Protein AF-A0A811MJD7-F1 (afdb_monomer_lite)

Secondary structure (DSSP, 8-state):
-----EE-SSSEEEEEE--SSGGGTTEEEEEEEETT-SS--EEEETTTTSPEES-GGGEEEEE-TTS-EEEEE------

Structure (mmCIF, N/CA/C/O backbone):
data_AF-A0A811MJD7-F1
#
_entry.id   AF-A0A811MJD7-F1
#
loop_
_atom_site.group_PDB
_atom_site.id
_atom_site.type_symbol
_atom_site.label_atom_id
_atom_site.label_alt_id
_atom_site.label_comp_id
_atom_site.label_asym_id
_atom_site.label_entity_id
_atom_site.label_seq_id
_atom_site.pdbx_PDB_ins_code
_atom_site.Cartn_x
_atom_site.Cartn_y
_atom_site.Cartn_z
_atom_site.occupancy
_atom_site.B_iso_or_equiv
_atom_site.auth_seq_id
_atom_site.auth_comp_id
_atom_site.auth_asym_id
_atom_site.auth_atom_id
_atom_site.pdbx_PDB_model_num
ATOM 1 N N . MET A 1 1 ? -8.543 2.055 -14.374 1.00 43.69 1 MET A N 1
ATOM 2 C CA . MET A 1 1 ? -9.552 1.245 -13.647 1.00 43.69 1 MET A CA 1
ATOM 3 C C . MET A 1 1 ? -9.288 1.428 -12.160 1.00 43.69 1 MET A C 1
ATOM 5 O O . MET A 1 1 ? -8.132 1.511 -11.790 1.00 43.69 1 MET A O 1
ATOM 9 N N . GLY A 1 2 ? -10.331 1.611 -11.344 1.00 52.00 2 GLY A N 1
ATOM 10 C CA . GLY A 1 2 ? -10.220 2.260 -10.029 1.00 52.00 2 GLY A CA 1
ATOM 11 C C . GLY A 1 2 ? -9.294 1.586 -9.007 1.00 52.00 2 GLY A C 1
ATOM 12 O O . GLY A 1 2 ? -9.219 0.362 -8.930 1.00 52.00 2 GLY A O 1
ATOM 13 N N . ASN A 1 3 ? -8.656 2.414 -8.176 1.00 65.81 3 ASN A N 1
ATOM 14 C CA . ASN A 1 3 ? -7.887 2.012 -6.998 1.00 65.81 3 ASN A CA 1
ATOM 15 C C . ASN A 1 3 ? -8.808 1.311 -5.978 1.00 65.81 3 ASN A C 1
ATOM 17 O O . ASN A 1 3 ? -9.530 1.956 -5.214 1.00 65.81 3 ASN A O 1
ATOM 21 N N . ARG A 1 4 ? -8.846 -0.027 -6.019 1.00 83.38 4 ARG A N 1
ATOM 22 C CA . ARG A 1 4 ? -9.639 -0.852 -5.099 1.00 83.38 4 ARG A CA 1
ATOM 23 C C . ARG A 1 4 ? -8.863 -1.055 -3.804 1.00 83.38 4 ARG A C 1
ATOM 25 O O . ARG A 1 4 ? -7.700 -1.446 -3.824 1.00 83.38 4 ARG A O 1
ATOM 32 N N . THR A 1 5 ? -9.535 -0.854 -2.680 1.00 93.25 5 THR A N 1
ATOM 33 C CA . THR A 1 5 ? -8.982 -1.109 -1.350 1.00 93.25 5 THR A CA 1
ATOM 34 C C . THR A 1 5 ? -9.563 -2.388 -0.752 1.00 93.25 5 THR A C 1
ATOM 36 O O . THR A 1 5 ? -10.660 -2.824 -1.110 1.00 93.25 5 THR A O 1
ATOM 39 N N . LEU A 1 6 ? -8.824 -2.996 0.176 1.00 95.44 6 LEU A N 1
ATOM 40 C CA . LEU A 1 6 ? -9.345 -4.041 1.051 1.00 95.44 6 LEU A CA 1
ATOM 41 C C . LEU A 1 6 ? -9.619 -3.428 2.417 1.00 95.44 6 LEU A C 1
ATOM 43 O O . LEU A 1 6 ? -8.725 -2.864 3.045 1.00 95.44 6 LEU A O 1
ATOM 47 N N . VAL A 1 7 ? -10.855 -3.552 2.883 1.00 95.75 7 VAL A N 1
ATOM 48 C CA . VAL A 1 7 ? -11.252 -3.107 4.217 1.00 95.75 7 VAL A CA 1
ATOM 49 C C . VAL A 1 7 ? -11.326 -4.338 5.109 1.00 95.75 7 VAL A C 1
ATOM 51 O O . VAL A 1 7 ? -11.883 -5.362 4.715 1.00 95.75 7 VAL A O 1
ATOM 54 N N . SER A 1 8 ? -10.750 -4.254 6.308 1.00 94.31 8 SER A N 1
ATOM 55 C CA . SER A 1 8 ? -10.939 -5.279 7.337 1.00 94.31 8 SER A CA 1
ATOM 56 C C . SER A 1 8 ? -12.382 -5.235 7.872 1.00 94.31 8 SER A C 1
ATOM 58 O O . SER A 1 8 ? -13.277 -4.702 7.221 1.00 94.31 8 SER A O 1
ATOM 60 N N . ALA A 1 9 ? -12.648 -5.740 9.077 1.00 95.50 9 ALA A N 1
ATOM 61 C CA . ALA A 1 9 ? -13.948 -5.601 9.745 1.00 95.50 9 ALA A CA 1
ATOM 62 C C . ALA A 1 9 ? -14.248 -4.141 10.183 1.00 95.50 9 ALA A C 1
ATOM 64 O O . ALA A 1 9 ? -14.533 -3.872 11.346 1.00 95.50 9 ALA A O 1
ATOM 65 N N . GLY A 1 10 ? -14.102 -3.177 9.271 1.00 92.56 10 GLY A N 1
ATOM 66 C CA . GLY A 1 10 ? -14.373 -1.755 9.458 1.00 92.56 10 GLY A CA 1
ATOM 67 C C . GLY A 1 10 ? -13.269 -0.949 10.143 1.00 92.56 10 GLY A C 1
ATOM 68 O O . GLY A 1 10 ? -13.482 0.234 10.379 1.00 92.56 10 GLY A O 1
ATOM 69 N N . ARG A 1 11 ? -12.105 -1.534 10.462 1.00 93.81 11 ARG A N 1
ATOM 70 C CA . ARG A 1 11 ? -11.083 -0.878 11.312 1.00 93.81 11 ARG A CA 1
ATOM 71 C C . ARG A 1 11 ? -9.864 -0.366 10.557 1.00 93.81 11 ARG A C 1
ATOM 73 O O . ARG A 1 11 ? -9.283 0.643 10.941 1.00 93.81 11 ARG A O 1
ATOM 80 N N . ALA A 1 12 ? -9.457 -1.076 9.515 1.00 96.12 12 ALA A N 1
ATOM 81 C CA . ALA A 1 12 ? -8.247 -0.785 8.763 1.00 96.12 12 ALA A CA 1
ATOM 82 C C . ALA A 1 12 ? -8.494 -0.977 7.272 1.00 96.12 12 ALA A C 1
ATOM 84 O O . ALA A 1 12 ? -9.319 -1.803 6.874 1.00 96.12 12 ALA A O 1
ATOM 85 N N . VAL A 1 13 ? -7.756 -0.223 6.472 1.00 96.88 13 VAL A N 1
ATOM 86 C CA . VAL A 1 13 ? -7.805 -0.271 5.016 1.00 96.88 13 VAL A CA 1
ATOM 87 C C . VAL A 1 13 ? -6.407 -0.578 4.506 1.00 96.88 13 VAL A C 1
ATOM 89 O O . VAL A 1 13 ? -5.458 0.085 4.911 1.00 96.88 13 VAL A O 1
ATOM 92 N N . LEU A 1 14 ? -6.288 -1.573 3.632 1.00 96.56 14 LEU A N 1
ATOM 93 C CA . LEU A 1 14 ? -5.113 -1.818 2.802 1.00 96.56 14 LEU A CA 1
ATOM 94 C C . LEU A 1 14 ? -5.378 -1.234 1.414 1.00 96.56 14 LEU A C 1
ATOM 96 O O . LEU A 1 14 ? -6.421 -1.505 0.812 1.00 96.56 14 LEU A O 1
ATOM 100 N N . GLY A 1 15 ? -4.419 -0.490 0.875 1.00 95.44 15 GLY A N 1
ATOM 101 C CA . GLY A 1 15 ? -4.518 -0.008 -0.494 1.00 95.44 15 GLY A CA 1
ATOM 102 C C . GLY A 1 15 ? -3.296 0.749 -0.982 1.00 95.44 15 GLY A C 1
ATOM 103 O O . GLY A 1 15 ? -2.313 0.940 -0.260 1.00 95.44 15 GLY A O 1
ATOM 104 N N . ILE A 1 16 ? -3.381 1.154 -2.244 1.00 94.94 16 ILE A N 1
ATOM 105 C CA . ILE A 1 16 ? -2.340 1.906 -2.932 1.00 94.94 16 ILE A CA 1
ATOM 106 C C . ILE A 1 16 ? -2.585 3.398 -2.712 1.00 94.94 16 ILE A C 1
ATOM 108 O O . ILE A 1 16 ? -3.725 3.863 -2.781 1.00 94.94 16 ILE A O 1
ATOM 112 N N . PHE A 1 17 ? -1.536 4.159 -2.418 1.00 93.56 17 PHE A N 1
ATOM 113 C CA . PHE A 1 17 ? -1.634 5.594 -2.176 1.00 93.56 17 PHE A CA 1
ATOM 114 C C . PHE A 1 17 ? -0.371 6.342 -2.611 1.00 93.56 17 PHE A C 1
ATOM 116 O O . PHE A 1 17 ? 0.726 5.783 -2.633 1.00 93.56 17 PHE A O 1
ATOM 123 N N . ALA A 1 18 ? -0.542 7.630 -2.907 1.00 92.50 18 ALA A N 1
ATOM 124 C CA . ALA A 1 18 ? 0.538 8.602 -3.009 1.00 92.50 18 ALA A CA 1
ATOM 125 C C . ALA A 1 18 ? 0.507 9.492 -1.750 1.00 92.50 18 ALA A C 1
ATOM 127 O O . ALA A 1 18 ? -0.593 9.874 -1.328 1.00 92.50 18 ALA A O 1
ATOM 128 N N . PRO A 1 19 ? 1.647 9.786 -1.099 1.00 88.62 19 PRO A N 1
ATOM 129 C CA . PRO A 1 19 ? 1.670 10.668 0.060 1.00 88.62 19 PRO A CA 1
ATOM 130 C C . PRO A 1 19 ? 1.559 12.130 -0.380 1.00 88.62 19 PRO A C 1
ATOM 132 O O . PRO A 1 19 ? 2.145 12.528 -1.386 1.00 88.62 19 PRO A O 1
ATOM 135 N N . ASP A 1 20 ? 0.842 12.926 0.408 1.00 82.19 20 ASP A N 1
ATOM 136 C CA . ASP A 1 20 ? 0.586 14.345 0.143 1.00 82.19 20 ASP A CA 1
ATOM 137 C C . ASP A 1 20 ? 1.719 15.222 0.706 1.00 82.19 20 ASP A C 1
ATOM 139 O O . ASP A 1 20 ? 1.539 15.998 1.641 1.00 82.19 20 ASP A O 1
ATOM 143 N N . THR A 1 21 ? 2.946 14.995 0.222 1.00 81.50 21 THR A N 1
ATOM 144 C CA . THR A 1 21 ? 4.119 15.805 0.587 1.00 81.50 21 THR A CA 1
ATOM 145 C C . THR A 1 21 ? 5.022 16.037 -0.620 1.00 81.50 21 THR A C 1
ATOM 147 O O . THR A 1 21 ? 5.213 15.132 -1.439 1.00 81.50 21 THR A O 1
ATOM 150 N N . ASP A 1 22 ? 5.653 17.210 -0.687 1.00 80.19 22 ASP A N 1
ATOM 151 C CA . ASP A 1 22 ? 6.526 17.606 -1.802 1.00 80.19 22 ASP A CA 1
ATOM 152 C C . ASP A 1 22 ? 7.699 16.635 -2.023 1.00 80.19 22 ASP A C 1
ATOM 154 O O . ASP A 1 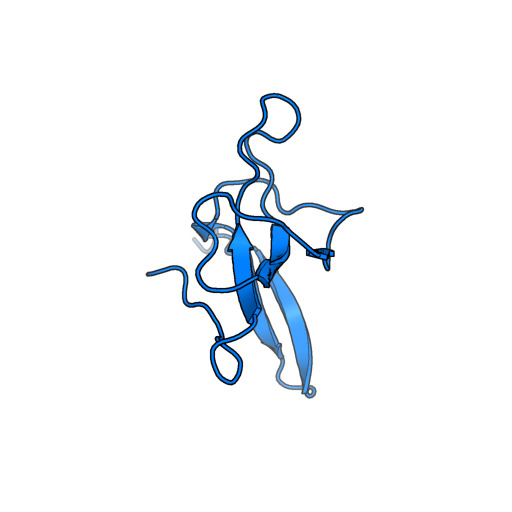22 ? 8.086 16.342 -3.153 1.00 80.19 22 ASP A O 1
ATOM 158 N N . TYR A 1 23 ? 8.237 16.056 -0.946 1.00 78.44 23 TYR A N 1
ATOM 159 C CA . TYR A 1 23 ? 9.355 15.109 -1.015 1.00 78.44 23 TYR A CA 1
ATOM 160 C C . TYR A 1 23 ? 8.979 13.754 -1.620 1.00 78.44 23 TYR A C 1
ATOM 162 O O . TYR A 1 23 ? 9.870 12.965 -1.944 1.00 78.44 23 TYR A O 1
ATOM 170 N N . THR A 1 24 ? 7.686 13.450 -1.735 1.00 80.12 24 THR A N 1
ATOM 171 C CA . THR A 1 24 ? 7.159 12.154 -2.182 1.00 80.12 24 THR A CA 1
ATOM 172 C C . THR A 1 24 ? 6.322 12.248 -3.451 1.00 80.12 24 THR A C 1
ATOM 174 O O . THR A 1 24 ? 5.708 11.255 -3.841 1.00 80.12 24 THR A O 1
ATOM 177 N N . VAL A 1 25 ? 6.304 13.408 -4.110 1.00 86.56 25 VAL A N 1
ATOM 178 C CA . VAL A 1 25 ? 5.598 13.593 -5.382 1.00 86.56 25 VAL A CA 1
ATOM 179 C C . VAL A 1 25 ? 6.072 12.552 -6.398 1.00 86.56 25 VAL A C 1
ATOM 181 O O . VAL A 1 25 ? 7.266 12.290 -6.543 1.00 86.56 25 VAL A O 1
ATOM 184 N N . GLY A 1 26 ? 5.113 11.915 -7.072 1.00 90.19 26 GLY A N 1
ATOM 185 C CA . GLY A 1 26 ? 5.381 10.857 -8.047 1.00 90.19 26 GLY A CA 1
ATOM 186 C C . GLY A 1 26 ? 5.841 9.529 -7.440 1.00 90.19 26 GLY A C 1
ATOM 187 O O . GLY A 1 26 ? 6.356 8.690 -8.175 1.00 90.19 26 GLY A O 1
ATOM 188 N N . ARG A 1 27 ? 5.685 9.323 -6.124 1.00 93.69 27 ARG A N 1
ATOM 189 C CA . ARG A 1 27 ? 5.950 8.039 -5.462 1.00 93.69 27 ARG A CA 1
ATOM 190 C C . ARG A 1 27 ? 4.663 7.399 -4.975 1.00 93.69 27 ARG A C 1
ATOM 192 O O . ARG A 1 27 ? 3.895 7.997 -4.224 1.00 93.69 27 ARG A O 1
ATOM 199 N N . THR A 1 28 ? 4.495 6.141 -5.348 1.00 95.00 28 THR A N 1
ATOM 200 C CA . THR A 1 28 ? 3.336 5.325 -5.015 1.00 95.00 28 THR A CA 1
ATOM 201 C C . THR A 1 28 ? 3.730 4.174 -4.094 1.00 95.00 28 THR A C 1
ATOM 203 O O . THR A 1 28 ? 4.757 3.504 -4.268 1.00 95.00 28 THR A O 1
ATOM 206 N N . TYR A 1 29 ? 2.886 3.945 -3.091 1.00 95.31 29 TYR A N 1
ATOM 207 C CA . TYR A 1 29 ? 3.105 2.975 -2.031 1.00 95.31 29 TYR A CA 1
ATOM 208 C C . TYR A 1 29 ? 1.890 2.080 -1.824 1.00 95.31 29 TYR A C 1
ATOM 210 O O . TYR A 1 29 ? 0.752 2.503 -2.009 1.00 95.31 29 TYR A O 1
ATOM 218 N N . LEU A 1 30 ? 2.138 0.859 -1.359 1.00 96.31 30 LEU A N 1
ATOM 219 C CA . LEU A 1 30 ? 1.130 -0.002 -0.751 1.00 96.31 30 LEU A CA 1
ATOM 220 C C . LEU A 1 30 ? 1.227 0.134 0.769 1.00 96.31 30 LEU A C 1
ATOM 222 O O . LEU A 1 30 ? 2.303 -0.061 1.342 1.00 96.31 30 LEU A O 1
ATOM 226 N N . GLY A 1 31 ? 0.114 0.422 1.435 1.00 96.62 31 GLY A N 1
ATOM 227 C CA . GLY A 1 31 ? 0.108 0.565 2.886 1.00 96.62 31 GLY A CA 1
ATOM 228 C C . GLY A 1 31 ? -1.222 0.248 3.543 1.00 96.62 31 GLY A C 1
ATOM 229 O O . GLY A 1 31 ? -2.228 0.009 2.877 1.00 96.62 31 GLY A O 1
ATOM 230 N N . ILE A 1 32 ? -1.190 0.243 4.874 1.00 97.12 32 ILE A N 1
ATOM 231 C CA . ILE A 1 32 ? -2.351 0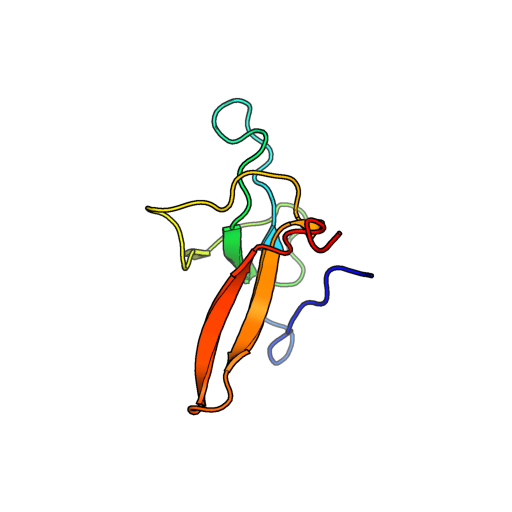.062 5.744 1.00 97.12 32 ILE A CA 1
ATOM 232 C C . ILE A 1 32 ? -2.564 1.345 6.546 1.00 97.12 32 ILE A C 1
ATOM 234 O O . ILE A 1 32 ? -1.605 1.904 7.080 1.00 97.12 32 ILE A O 1
ATOM 238 N N . TRP A 1 33 ? -3.811 1.794 6.661 1.00 96.75 33 TRP A N 1
ATOM 239 C CA . TRP A 1 33 ? -4.213 2.945 7.476 1.00 96.75 33 TRP A CA 1
ATOM 240 C C . TRP A 1 33 ? -5.513 2.674 8.240 1.00 96.75 33 TRP A C 1
ATOM 242 O O . TRP A 1 33 ? -6.219 1.698 7.969 1.00 96.75 33 TRP A O 1
ATOM 252 N N . PHE A 1 34 ? -5.832 3.531 9.213 1.00 95.31 34 PHE A N 1
ATOM 253 C CA . PHE A 1 34 ? -7.088 3.447 9.964 1.00 95.31 34 PHE A CA 1
ATOM 254 C C . PHE A 1 34 ? -8.297 3.811 9.097 1.00 95.31 34 PHE A C 1
ATOM 256 O O . PHE A 1 34 ? -8.284 4.800 8.366 1.00 95.31 34 PHE A O 1
ATOM 263 N N . ASN A 1 35 ? -9.368 3.027 9.204 1.00 94.88 35 ASN A N 1
ATOM 264 C CA . ASN A 1 35 ? -10.625 3.322 8.525 1.00 94.88 35 ASN A CA 1
ATOM 265 C C . ASN A 1 35 ? -11.425 4.387 9.295 1.00 94.88 35 ASN A C 1
ATOM 267 O O . ASN A 1 35 ? -11.529 4.309 10.517 1.00 94.88 35 ASN A O 1
ATOM 271 N N . GLY A 1 36 ? -12.027 5.346 8.587 1.00 88.62 36 GLY A N 1
ATOM 272 C CA . GLY A 1 36 ? -12.901 6.365 9.186 1.00 88.62 36 GLY A CA 1
ATOM 273 C C . GLY A 1 36 ? -12.194 7.569 9.824 1.00 88.62 36 GLY A C 1
ATOM 274 O O . GLY A 1 36 ? -12.867 8.390 10.441 1.00 88.62 36 GLY A O 1
ATOM 275 N N . ILE A 1 37 ? -10.872 7.704 9.668 1.00 87.19 37 ILE A N 1
ATOM 276 C CA . ILE A 1 37 ? -10.133 8.917 10.055 1.00 87.19 37 ILE A CA 1
ATOM 277 C C . ILE A 1 37 ? -9.962 9.805 8.806 1.00 87.19 37 ILE A C 1
ATOM 279 O O . ILE A 1 37 ? -9.458 9.299 7.801 1.00 87.19 37 ILE A O 1
ATOM 283 N N . PRO A 1 38 ? -10.390 11.088 8.828 1.00 82.06 38 PRO A N 1
ATOM 284 C CA . PRO A 1 38 ? -10.326 11.976 7.659 1.00 82.06 38 PRO A CA 1
ATOM 285 C C . PRO A 1 38 ? -8.907 12.182 7.129 1.00 82.06 38 PRO A C 1
ATOM 287 O O . PRO A 1 38 ? -8.677 12.147 5.922 1.00 82.06 38 PRO A O 1
ATOM 290 N N . GLU A 1 39 ? -7.951 12.359 8.039 1.00 86.38 39 GLU A N 1
ATOM 291 C CA . GLU A 1 39 ? -6.536 12.394 7.704 1.00 86.38 39 GLU A CA 1
ATOM 292 C C . GLU A 1 39 ? -5.984 10.967 7.688 1.00 86.38 39 GLU A C 1
ATOM 294 O O . GLU A 1 39 ? -6.119 10.208 8.653 1.00 86.38 39 GLU A O 1
ATOM 299 N N . ARG A 1 40 ? -5.376 10.570 6.567 1.00 88.44 40 ARG A N 1
ATOM 300 C CA . ARG A 1 40 ? -4.908 9.196 6.376 1.00 88.44 40 ARG A CA 1
ATOM 301 C C . ARG A 1 40 ? -3.682 8.918 7.247 1.00 88.44 40 ARG A C 1
ATOM 303 O O . ARG A 1 40 ? -2.547 9.087 6.814 1.00 88.44 40 ARG A O 1
ATOM 310 N N . THR A 1 41 ? -3.901 8.405 8.453 1.00 93.56 41 THR A N 1
ATOM 311 C CA . THR A 1 41 ? -2.820 7.916 9.317 1.00 93.56 41 THR A CA 1
ATOM 312 C C . THR A 1 41 ? -2.347 6.535 8.858 1.00 93.56 41 THR A C 1
ATOM 314 O O . THR A 1 41 ? -2.987 5.515 9.134 1.00 93.56 41 THR A O 1
ATOM 317 N N . VAL A 1 42 ? -1.220 6.496 8.148 1.00 94.56 42 VAL A N 1
ATOM 318 C CA . VAL A 1 42 ? -0.599 5.258 7.656 1.00 94.56 42 VAL A CA 1
ATOM 319 C C . VAL A 1 42 ? 0.168 4.570 8.786 1.00 94.56 42 VAL A C 1
ATOM 321 O O . VAL A 1 42 ? 1.070 5.154 9.378 1.00 94.56 42 VAL A O 1
ATOM 324 N N . VAL A 1 43 ? -0.175 3.312 9.069 1.00 95.94 43 VAL A N 1
ATOM 325 C CA . VAL A 1 43 ? 0.430 2.508 10.149 1.00 95.94 43 VAL A CA 1
ATOM 326 C C . VAL A 1 43 ? 1.430 1.470 9.639 1.00 95.94 43 VAL A C 1
ATOM 328 O O . VAL A 1 43 ? 2.241 0.963 10.410 1.00 95.94 43 VAL A O 1
ATOM 331 N N . TRP A 1 44 ? 1.392 1.142 8.345 1.00 97.25 44 TRP A N 1
ATOM 332 C CA . TRP A 1 44 ? 2.330 0.209 7.721 1.00 97.25 44 TRP A CA 1
ATOM 333 C C . TRP A 1 44 ? 2.498 0.504 6.228 1.00 97.25 44 TRP A C 1
ATOM 335 O O . TRP A 1 44 ? 1.532 0.878 5.564 1.00 97.25 44 TRP A O 1
ATOM 345 N N . VAL A 1 45 ? 3.710 0.307 5.695 1.00 97.00 45 VAL A N 1
ATOM 346 C CA . VAL A 1 45 ? 4.050 0.510 4.276 1.00 97.00 45 VAL A CA 1
ATOM 347 C C . VAL A 1 45 ? 4.908 -0.654 3.780 1.00 97.00 45 VAL A C 1
ATOM 349 O O . VAL A 1 45 ? 5.990 -0.890 4.322 1.00 97.00 45 VAL A O 1
ATOM 352 N N . ALA A 1 46 ? 4.457 -1.343 2.728 1.00 97.19 46 ALA A N 1
ATOM 353 C CA . ALA A 1 46 ? 5.132 -2.516 2.168 1.00 97.19 46 ALA A CA 1
ATOM 354 C C . ALA A 1 46 ? 6.457 -2.148 1.486 1.00 97.19 46 ALA A C 1
ATOM 356 O O . ALA A 1 46 ? 7.511 -2.702 1.784 1.00 97.19 46 ALA A O 1
ATOM 357 N N . ASN A 1 47 ? 6.404 -1.178 0.575 1.00 96.38 47 ASN A N 1
ATOM 358 C CA . ASN A 1 47 ? 7.492 -0.812 -0.329 1.00 96.38 47 ASN A CA 1
ATOM 359 C C . ASN A 1 47 ? 8.190 0.490 0.094 1.00 96.38 47 ASN A C 1
ATOM 361 O O . ASN A 1 47 ? 8.595 1.298 -0.737 1.00 96.38 47 ASN A O 1
ATOM 365 N N . ARG A 1 48 ? 8.358 0.702 1.408 1.00 94.69 48 ARG A N 1
ATOM 366 C CA . ARG A 1 48 ? 8.911 1.953 1.965 1.00 94.69 48 ARG A CA 1
ATOM 367 C C . ARG A 1 48 ? 10.307 2.305 1.430 1.00 94.69 48 ARG A C 1
ATOM 369 O O . ARG A 1 48 ? 10.628 3.477 1.294 1.00 94.69 48 ARG A O 1
ATOM 376 N N . GLY A 1 49 ? 11.133 1.290 1.158 1.00 95.62 49 GLY A N 1
ATOM 377 C CA . GLY A 1 49 ? 12.503 1.453 0.660 1.00 95.62 49 GLY A CA 1
ATOM 378 C C . GLY A 1 49 ? 12.622 1.450 -0.865 1.00 95.62 49 GLY A C 1
ATOM 379 O O . GLY A 1 49 ? 13.695 1.730 -1.382 1.00 95.62 49 GLY A O 1
ATOM 380 N N . SER A 1 50 ? 11.544 1.122 -1.582 1.00 95.62 50 SER A N 1
ATOM 381 C CA . SER A 1 50 ? 11.525 1.033 -3.045 1.00 95.62 50 SER A CA 1
ATOM 382 C C . SER A 1 50 ? 10.135 1.443 -3.560 1.00 95.62 50 SER A C 1
ATOM 384 O O . SER A 1 50 ? 9.294 0.591 -3.852 1.00 95.62 50 SER A O 1
ATOM 386 N N . PRO A 1 51 ? 9.830 2.754 -3.563 1.00 95.00 51 PRO A N 1
ATOM 387 C CA . PRO A 1 51 ? 8.555 3.259 -4.060 1.00 95.00 51 PRO A CA 1
ATOM 388 C C . PRO A 1 51 ? 8.371 2.952 -5.546 1.00 95.00 51 PRO A C 1
ATOM 390 O O . PRO A 1 51 ? 9.340 2.960 -6.304 1.00 95.00 51 PRO A O 1
ATOM 393 N N . VAL A 1 52 ? 7.120 2.769 -5.974 1.00 94.81 52 VAL A N 1
ATOM 394 C CA . VAL A 1 52 ? 6.793 2.780 -7.406 1.00 94.81 52 VAL A CA 1
ATOM 395 C C . VAL A 1 52 ? 6.856 4.226 -7.890 1.00 94.81 52 VAL A C 1
ATOM 397 O O . VAL A 1 52 ? 6.316 5.117 -7.233 1.00 94.81 52 VAL A O 1
ATOM 400 N N . VAL A 1 53 ? 7.528 4.466 -9.014 1.00 93.38 53 VAL A N 1
ATOM 401 C CA . VAL A 1 53 ? 7.572 5.788 -9.649 1.00 93.38 53 VAL A CA 1
ATOM 402 C C . VAL A 1 53 ? 6.344 5.939 -10.539 1.00 93.38 53 VAL A C 1
ATOM 404 O O . VAL A 1 53 ? 6.082 5.085 -11.378 1.00 93.38 53 VAL A O 1
ATOM 407 N N . GLY A 1 54 ? 5.594 7.020 -10.350 1.00 90.88 54 GLY A N 1
ATOM 408 C CA . GLY A 1 54 ? 4.347 7.292 -11.059 1.00 90.88 54 GLY A CA 1
ATOM 409 C C . GLY A 1 54 ? 3.162 7.500 -10.118 1.00 90.88 54 GLY A C 1
ATOM 410 O O . GLY A 1 54 ? 3.278 7.402 -8.892 1.00 90.88 54 GLY A O 1
ATOM 411 N N . GLY A 1 55 ? 2.011 7.829 -10.708 1.00 89.81 55 GLY A N 1
ATOM 412 C CA . GLY A 1 55 ? 0.749 7.974 -9.982 1.00 89.81 55 GLY A CA 1
ATOM 413 C C . GLY A 1 55 ? 0.232 6.642 -9.431 1.00 89.81 55 GLY A C 1
ATOM 414 O O . GLY A 1 55 ? 0.771 5.581 -9.732 1.00 89.81 55 GLY A O 1
ATOM 415 N N . VAL A 1 56 ? -0.847 6.693 -8.646 1.00 90.94 56 VAL A N 1
ATOM 416 C CA . VAL A 1 56 ? -1.423 5.496 -8.003 1.00 90.94 56 VAL A CA 1
ATOM 417 C C . VAL A 1 56 ? -1.852 4.408 -8.993 1.00 90.94 56 VAL A C 1
ATOM 419 O O . VAL A 1 56 ? -1.853 3.239 -8.626 1.00 90.94 56 VAL A O 1
ATOM 422 N N . ASP A 1 57 ? -2.161 4.780 -10.236 1.00 90.56 57 ASP A N 1
ATOM 423 C CA . ASP A 1 57 ? -2.541 3.848 -11.304 1.00 90.56 57 ASP A CA 1
ATOM 424 C C . ASP A 1 57 ? -1.343 3.079 -11.889 1.00 90.56 57 ASP A C 1
ATOM 426 O O . ASP A 1 57 ? -1.535 2.057 -12.536 1.00 90.56 57 ASP A O 1
ATOM 430 N N . ALA A 1 58 ? -0.106 3.517 -11.622 1.00 89.88 58 ALA A N 1
ATOM 431 C CA . ALA A 1 58 ? 1.108 2.828 -12.063 1.00 89.88 58 ALA A CA 1
ATOM 432 C C . ALA A 1 58 ? 1.411 1.563 -11.243 1.00 89.88 58 ALA A C 1
ATOM 434 O O . ALA A 1 58 ? 2.338 0.831 -11.572 1.00 89.88 58 ALA A O 1
ATOM 435 N N . ALA A 1 59 ? 0.683 1.309 -10.152 1.00 92.06 59 ALA A N 1
ATOM 436 C CA . ALA A 1 59 ? 0.922 0.176 -9.270 1.00 92.06 59 ALA A CA 1
ATOM 437 C C . ALA A 1 59 ? -0.328 -0.696 -9.131 1.00 92.06 59 ALA A C 1
ATOM 439 O O . ALA A 1 59 ? -1.439 -0.207 -8.941 1.00 92.06 59 ALA A O 1
ATOM 440 N N . GLN A 1 60 ? -0.124 -2.011 -9.118 1.00 93.19 60 GLN A N 1
ATOM 441 C CA . GLN A 1 60 ? -1.162 -2.994 -8.834 1.00 93.19 60 GLN A CA 1
ATOM 442 C C . GLN A 1 60 ? -0.677 -4.013 -7.803 1.00 93.19 60 GLN A C 1
ATOM 444 O O . GLN A 1 60 ? 0.410 -4.574 -7.926 1.00 93.19 60 GLN A O 1
ATOM 449 N N . LEU A 1 61 ? -1.507 -4.316 -6.803 1.00 94.06 61 LEU A N 1
ATOM 450 C CA . LEU A 1 61 ? -1.280 -5.453 -5.910 1.00 94.06 61 LEU A CA 1
ATOM 451 C C . LEU A 1 61 ? -1.881 -6.713 -6.539 1.00 94.06 61 LEU A C 1
ATOM 453 O O . LEU A 1 61 ? -3.086 -6.768 -6.788 1.00 94.06 61 LEU A O 1
ATOM 457 N N . ARG A 1 62 ? -1.054 -7.736 -6.772 1.00 93.50 62 ARG A N 1
ATOM 458 C CA . ARG A 1 62 ? -1.468 -8.986 -7.423 1.00 93.50 62 ARG A CA 1
ATOM 459 C C . ARG A 1 62 ? -1.036 -10.210 -6.623 1.00 93.50 62 ARG A C 1
ATOM 461 O O . ARG A 1 62 ? 0.040 -10.237 -6.028 1.00 93.50 62 ARG A O 1
ATOM 468 N N . VAL A 1 63 ? -1.872 -11.246 -6.673 1.00 94.88 63 VAL A N 1
ATOM 469 C CA . VAL A 1 63 ? -1.465 -12.618 -6.356 1.00 94.88 63 VAL A CA 1
ATOM 470 C C . VAL A 1 63 ? -0.903 -13.214 -7.643 1.00 94.88 63 VAL A C 1
ATOM 472 O O . VAL A 1 63 ? -1.598 -13.272 -8.659 1.00 94.88 63 VAL A O 1
ATOM 475 N N . LEU A 1 64 ? 0.368 -13.597 -7.622 1.00 94.88 64 LEU A N 1
ATOM 476 C CA . LEU A 1 64 ? 1.023 -14.247 -8.751 1.00 94.88 64 LEU A CA 1
ATOM 477 C C . LEU A 1 64 ? 0.604 -15.718 -8.836 1.00 94.88 64 LEU A C 1
ATOM 479 O O . LEU A 1 64 ? 0.123 -16.302 -7.866 1.00 94.88 64 LEU A O 1
ATOM 483 N N . ALA A 1 65 ? 0.831 -16.348 -9.990 1.00 95.81 65 ALA A N 1
ATOM 484 C CA . ALA A 1 65 ? 0.469 -17.751 -10.214 1.00 95.81 65 ALA A CA 1
ATOM 485 C C . ALA A 1 65 ? 1.118 -18.717 -9.203 1.00 95.81 65 ALA A C 1
ATOM 487 O O . ALA A 1 65 ? 0.562 -19.767 -8.903 1.00 95.81 65 ALA A O 1
ATOM 488 N N . ASN A 1 66 ? 2.272 -18.345 -8.644 1.00 96.44 66 ASN A N 1
ATOM 489 C CA . ASN A 1 66 ? 2.971 -19.112 -7.612 1.00 96.44 66 ASN A CA 1
ATOM 490 C C . ASN A 1 66 ? 2.454 -18.848 -6.179 1.00 96.44 66 ASN A C 1
ATOM 492 O O . ASN A 1 66 ? 3.092 -19.267 -5.218 1.00 96.44 66 ASN A O 1
ATOM 496 N N . GLY A 1 67 ? 1.354 -18.108 -6.019 1.00 96.12 67 GLY A N 1
ATOM 497 C CA . GLY A 1 67 ? 0.762 -17.768 -4.723 1.00 96.12 67 GLY A CA 1
ATOM 498 C C . GLY A 1 67 ? 1.463 -16.634 -3.970 1.00 96.12 67 GLY A C 1
ATOM 499 O O . GLY A 1 67 ? 1.012 -16.252 -2.892 1.00 96.12 67 GLY A O 1
ATOM 500 N N . SER A 1 68 ? 2.542 -16.067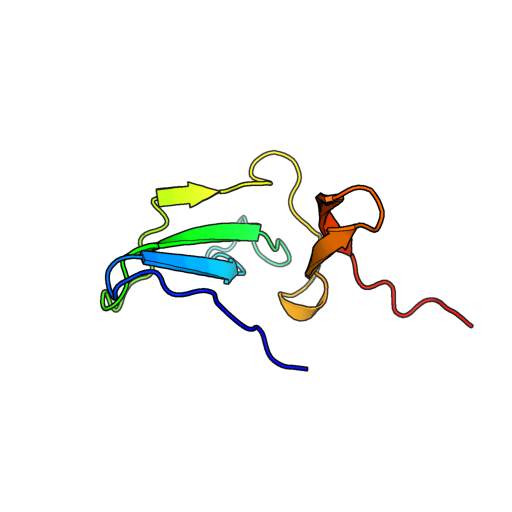 -4.517 1.00 96.62 68 SER A N 1
ATOM 501 C CA . SER A 1 68 ? 3.222 -14.924 -3.902 1.00 96.62 68 SER A CA 1
ATOM 502 C C . SER A 1 68 ? 2.442 -13.630 -4.130 1.00 96.62 68 SER A C 1
ATOM 504 O O . SER A 1 68 ? 1.800 -13.448 -5.165 1.00 96.62 68 SER A O 1
ATOM 506 N N . LEU A 1 69 ? 2.537 -12.704 -3.177 1.00 95.25 69 LEU A N 1
ATOM 507 C CA . LEU A 1 69 ? 2.021 -11.346 -3.324 1.00 95.25 69 LEU A CA 1
ATOM 508 C C . LEU A 1 69 ? 3.103 -10.442 -3.910 1.00 95.25 69 LEU A C 1
ATOM 510 O O . LEU A 1 69 ? 4.226 -10.417 -3.409 1.00 95.25 69 LEU A O 1
ATOM 514 N N . ALA A 1 70 ? 2.750 -9.683 -4.944 1.00 95.62 70 ALA A N 1
ATOM 515 C CA . ALA A 1 70 ? 3.654 -8.744 -5.591 1.00 95.62 70 ALA A CA 1
ATOM 516 C C . ALA A 1 70 ? 2.965 -7.407 -5.868 1.00 95.62 70 ALA A C 1
ATOM 518 O O . ALA A 1 70 ? 1.775 -7.353 -6.189 1.00 95.62 70 ALA A O 1
ATOM 519 N N . ILE A 1 71 ? 3.748 -6.335 -5.768 1.00 95.44 71 ILE A N 1
ATOM 520 C CA . ILE A 1 71 ? 3.401 -5.036 -6.339 1.00 95.44 71 ILE A CA 1
ATOM 521 C C . ILE A 1 71 ? 3.961 -5.050 -7.758 1.00 95.44 71 ILE A C 1
ATOM 523 O O . ILE A 1 71 ? 5.168 -5.194 -7.941 1.00 95.44 71 ILE A O 1
ATOM 527 N N . VAL A 1 72 ? 3.080 -4.966 -8.746 1.00 94.19 72 VAL A N 1
ATOM 528 C CA . VAL A 1 72 ? 3.425 -4.962 -10.168 1.00 94.19 72 VAL A CA 1
ATOM 529 C C . VAL A 1 72 ? 3.262 -3.543 -10.686 1.00 94.19 72 VAL A C 1
ATOM 531 O O . VAL A 1 72 ? 2.281 -2.879 -10.349 1.00 94.19 72 VAL A O 1
ATOM 534 N N . VAL A 1 73 ? 4.237 -3.084 -11.463 1.00 91.44 73 VAL A N 1
ATOM 535 C CA . VAL A 1 73 ? 4.157 -1.801 -12.160 1.00 91.44 73 VAL A CA 1
ATOM 536 C C . VAL A 1 73 ? 3.407 -2.032 -13.463 1.00 91.44 73 VAL A C 1
ATOM 538 O O . VAL A 1 73 ? 3.739 -2.965 -14.197 1.00 91.44 73 VAL A O 1
ATO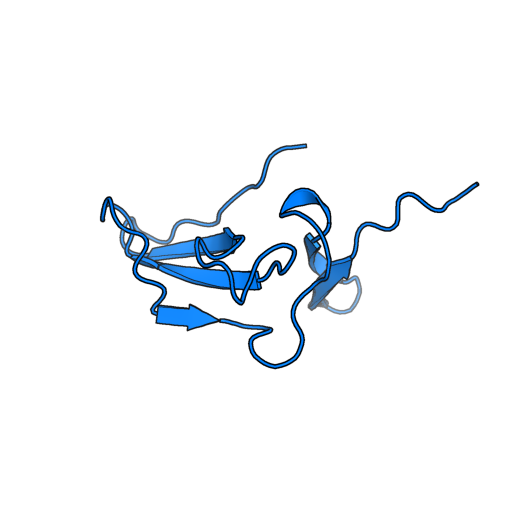M 541 N N . ASP A 1 74 ? 2.363 -1.246 -13.702 1.00 76.69 74 ASP A N 1
ATOM 542 C CA . ASP A 1 74 ? 1.611 -1.309 -14.952 1.00 76.69 74 ASP A CA 1
ATOM 543 C C . ASP A 1 74 ? 2.384 -0.511 -16.007 1.00 76.69 74 ASP A C 1
ATOM 545 O O . ASP A 1 74 ? 2.247 0.706 -16.123 1.00 76.69 74 ASP A O 1
ATOM 549 N N . ASP A 1 75 ? 3.280 -1.193 -16.718 1.00 59.06 75 ASP A N 1
ATOM 550 C CA . ASP A 1 75 ? 3.906 -0.644 -17.914 1.00 59.06 75 ASP A CA 1
ATOM 551 C C . ASP A 1 75 ? 2.921 -0.817 -19.076 1.00 59.06 75 ASP A C 1
ATOM 553 O O . ASP A 1 75 ? 2.888 -1.862 -19.730 1.00 59.06 75 ASP A O 1
ATOM 557 N N . ASP A 1 76 ? 2.157 0.230 -19.390 1.00 49.66 76 ASP A N 1
ATOM 558 C CA . ASP A 1 76 ? 1.578 0.421 -20.728 1.00 49.66 76 ASP A CA 1
ATOM 559 C C . ASP A 1 76 ? 2.716 0.690 -21.74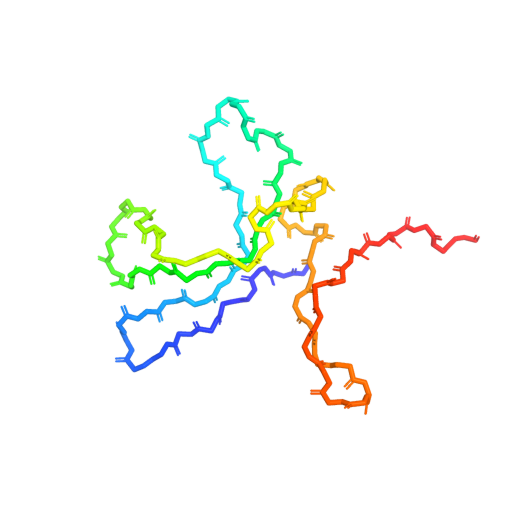3 1.00 49.66 76 ASP A C 1
ATOM 561 O O . ASP A 1 76 ? 2.818 1.752 -22.356 1.00 49.66 76 ASP A O 1
ATOM 565 N N . GLN A 1 77 ? 3.622 -0.280 -21.897 1.00 39.91 77 GLN A N 1
ATOM 566 C CA . GLN A 1 77 ? 4.642 -0.38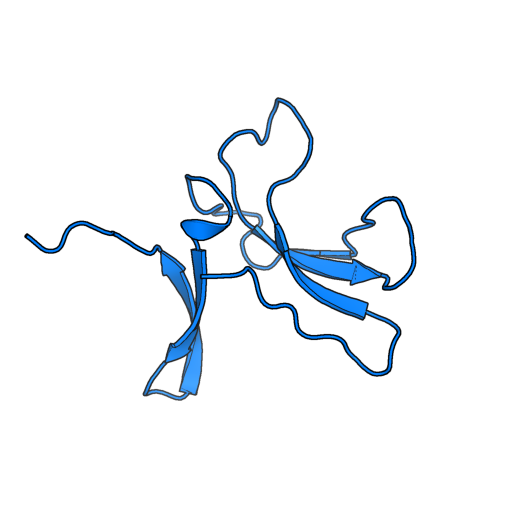7 -22.943 1.00 39.91 77 GLN A CA 1
ATOM 567 C C . GLN A 1 77 ? 4.659 -1.833 -23.478 1.00 39.91 77 GLN A C 1
ATOM 569 O O . GLN A 1 77 ? 5.690 -2.499 -23.518 1.00 39.91 77 GLN A O 1
ATOM 574 N N . GLN A 1 78 ? 3.494 -2.337 -23.889 1.00 31.89 78 GLN A N 1
ATOM 575 C CA . GLN A 1 78 ? 3.416 -3.346 -24.949 1.00 31.89 78 GLN A CA 1
ATOM 576 C C . GLN A 1 78 ? 2.861 -2.667 -26.205 1.00 31.89 78 GLN A C 1
ATOM 578 O O . GLN A 1 78 ? 1.649 -2.589 -26.402 1.00 31.89 78 GLN A O 1
ATOM 583 N N . GLN A 1 79 ? 3.775 -2.148 -27.028 1.00 31.41 79 GLN A N 1
ATOM 584 C CA . GLN A 1 79 ? 3.623 -2.089 -28.483 1.00 31.41 79 GLN A CA 1
ATOM 585 C C . GLN A 1 79 ? 4.642 -3.044 -29.094 1.00 31.41 79 GLN A C 1
ATOM 587 O O . GLN A 1 79 ? 5.803 -3.021 -28.625 1.00 31.41 79 GLN A O 1
#

pLDDT: mean 87.77, std 15.04, range [31.41, 97.25]

Organism: NCBI:txid422564

Sequence (79 aa):
MGNRTLVSAGRAVLGIFAPDTDYTVGRTYLGIWFNGIPERTVVWVANRGSPVVGGVDAAQLRVLANGSLAIVVDDDQQQ

InterPro domains:
  IPR001480 Bulb-type lectin domain [PS50927] (1-79)
  IPR036426 Bulb-type lectin domain superfamily [SSF51110] (28-73)

Foldseek 3Di:
DDWDWDDDPQFKIWTKDFDPDPVGPQFIWTFMATGPDPDTDTPGTDQPVNTDGGHSQQWDWDQDPVRDTDIHGPPPPDD

Radius of gyration: 13.23 Å; chains: 1; bounding box: 27×37×40 Å